Protein AF-A0A436EE49-F1 (afdb_monomer_lite)

Radius of gyration: 21.66 Å; chains: 1; bounding box: 45×50×47 Å

Secondary structure (DSSP, 8-state):
-----TTTS------PPPP-PPPSSSPPPPHHHHHHHTT-HHHHHHHHHHHHHHHHHHHHHHHH-HHHHHHHHHHHHHHHTSSTT-TTPPPP--SS---TTPPPPEEEEETTEEEEE-PPPPPP-

Sequence (125 aa):
DYTDMSWHTPTARFYVARPALRSETGYPYPAWVMNALGGISATIDPMVICASKTVALAALRLLEDQTARDAAMNEFVARTGGGIGGSNWIAPLCDYEPPIHFRWPEYVTTPRGRDWWIPSIPQAK
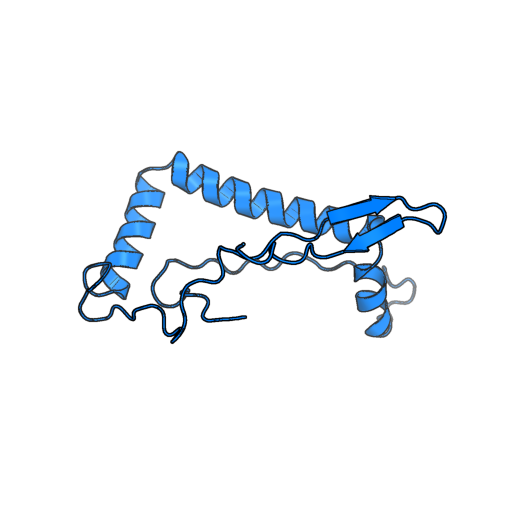
Structure (mmCIF, N/CA/C/O backbone):
data_AF-A0A436EE49-F1
#
_entry.id   AF-A0A436EE49-F1
#
loop_
_atom_site.group_PDB
_atom_site.id
_atom_site.type_symbol
_atom_site.label_atom_id
_atom_site.label_alt_id
_atom_site.label_comp_id
_atom_site.label_asym_id
_atom_site.label_entity_id
_atom_site.label_seq_id
_atom_site.pdbx_PDB_ins_code
_atom_site.Cartn_x
_atom_site.Cartn_y
_atom_site.Cartn_z
_atom_site.occupancy
_atom_site.B_iso_or_equiv
_atom_site.auth_seq_id
_atom_site.auth_comp_id
_atom_site.auth_asym_id
_atom_site.auth_atom_id
_atom_site.pdbx_PDB_model_num
ATOM 1 N N . ASP A 1 1 ? -9.706 -1.802 -6.640 1.00 42.09 1 ASP A N 1
ATOM 2 C CA . ASP A 1 1 ? -10.406 -0.508 -6.666 1.00 42.09 1 ASP A CA 1
ATOM 3 C C . ASP A 1 1 ? -11.867 -0.709 -6.276 1.00 42.09 1 ASP A C 1
ATOM 5 O O . ASP A 1 1 ? -12.787 -0.445 -7.034 1.00 42.09 1 ASP A O 1
ATOM 9 N N . TYR A 1 2 ? -12.064 -1.305 -5.103 1.00 39.84 2 TYR A N 1
ATOM 10 C CA . TYR A 1 2 ? -13.365 -1.531 -4.491 1.00 39.84 2 TYR A CA 1
ATOM 11 C C . TYR A 1 2 ? -13.156 -1.073 -3.054 1.00 39.84 2 TYR A C 1
ATOM 13 O O . TYR A 1 2 ? -12.303 -1.645 -2.378 1.00 39.84 2 TYR A O 1
ATOM 21 N N . THR A 1 3 ? -13.793 0.046 -2.697 1.00 49.75 3 THR A N 1
ATOM 22 C CA . THR A 1 3 ? -13.916 0.577 -1.328 1.00 49.75 3 THR A CA 1
ATOM 23 C C . THR A 1 3 ? -12.689 0.335 -0.447 1.00 49.75 3 THR A C 1
ATOM 25 O O . THR A 1 3 ? -12.742 -0.389 0.544 1.00 49.75 3 THR A O 1
ATOM 28 N N . ASP A 1 4 ? -11.565 0.957 -0.814 1.00 58.47 4 ASP A N 1
ATOM 29 C CA . ASP A 1 4 ? -10.438 1.086 0.107 1.00 58.47 4 ASP A CA 1
ATOM 30 C C . ASP A 1 4 ? -10.994 1.821 1.336 1.00 58.47 4 ASP A C 1
ATOM 32 O O . ASP A 1 4 ? -11.379 2.988 1.241 1.00 58.47 4 ASP A O 1
ATOM 36 N N . MET A 1 5 ? -11.165 1.119 2.465 1.00 59.62 5 MET A N 1
ATOM 37 C CA . MET A 1 5 ? -11.789 1.633 3.699 1.00 59.62 5 MET A CA 1
ATOM 38 C C . MET A 1 5 ? -10.935 2.705 4.395 1.00 59.62 5 MET A C 1
ATOM 40 O O . MET A 1 5 ? -11.041 2.945 5.600 1.00 59.62 5 MET A O 1
ATOM 44 N N . SER A 1 6 ? -10.098 3.384 3.617 1.00 68.44 6 SER A N 1
ATOM 45 C CA . SER A 1 6 ? -9.147 4.408 4.006 1.00 68.44 6 SER A CA 1
ATOM 46 C C . SER A 1 6 ? -9.797 5.597 4.714 1.00 68.44 6 SER A C 1
ATOM 48 O O . SER A 1 6 ? -9.103 6.390 5.344 1.00 68.44 6 SER A O 1
ATOM 50 N N . TRP A 1 7 ? -11.122 5.763 4.616 1.00 73.75 7 TRP A N 1
ATOM 51 C CA . TRP A 1 7 ? -11.834 6.825 5.324 1.00 73.75 7 TRP A CA 1
ATOM 52 C C . TRP A 1 7 ? -11.957 6.554 6.834 1.00 73.75 7 TRP A C 1
ATOM 54 O O . TRP A 1 7 ? -11.926 7.508 7.614 1.00 73.75 7 TRP A O 1
ATOM 64 N N . HIS A 1 8 ? -12.005 5.288 7.267 1.00 72.25 8 HIS A N 1
ATOM 65 C CA . HIS A 1 8 ? -12.045 4.929 8.692 1.00 72.25 8 HIS A CA 1
ATOM 66 C C . HIS A 1 8 ? -10.681 4.648 9.300 1.00 72.25 8 HIS A C 1
ATOM 68 O O . HIS A 1 8 ? -10.502 4.841 10.500 1.00 72.25 8 HIS A O 1
ATOM 74 N N . THR A 1 9 ? -9.735 4.152 8.508 1.00 73.06 9 THR A N 1
ATOM 75 C CA . THR A 1 9 ? -8.446 3.695 9.024 1.00 73.06 9 THR A CA 1
ATOM 76 C C . THR A 1 9 ? -7.357 4.747 8.823 1.00 73.06 9 THR A C 1
ATOM 78 O O . THR A 1 9 ? -7.356 5.445 7.802 1.00 73.06 9 THR A O 1
ATOM 81 N N . PRO A 1 10 ? -6.376 4.833 9.740 1.00 76.94 10 PRO A N 1
ATOM 82 C CA . PRO A 1 10 ? -5.126 5.527 9.462 1.00 76.94 10 PRO A CA 1
ATOM 83 C C . PRO A 1 10 ? -4.556 5.015 8.140 1.00 76.94 10 PRO A C 1
ATOM 85 O O . PRO A 1 10 ? -4.376 3.811 7.954 1.00 76.94 10 PRO A O 1
ATOM 88 N N . THR A 1 11 ? -4.323 5.925 7.200 1.00 76.50 11 THR A N 1
ATOM 89 C CA . THR A 1 11 ? -3.907 5.571 5.842 1.00 76.50 11 THR A CA 1
ATOM 90 C C . THR A 1 11 ? -2.609 6.277 5.515 1.00 76.50 11 THR A C 1
ATOM 92 O O . THR A 1 11 ? -2.473 7.482 5.725 1.00 76.50 11 THR A O 1
ATOM 95 N N . ALA A 1 12 ? -1.661 5.533 4.954 1.00 79.62 12 ALA A N 1
ATOM 96 C CA . ALA A 1 12 ? -0.434 6.090 4.420 1.00 79.62 12 ALA A CA 1
ATOM 97 C C . ALA A 1 12 ? -0.386 5.866 2.908 1.00 79.62 12 ALA A C 1
ATOM 99 O O . ALA A 1 12 ? -0.501 4.742 2.423 1.00 79.62 12 ALA A O 1
ATOM 100 N N . ARG A 1 13 ? -0.213 6.955 2.155 1.00 80.69 13 ARG A N 1
ATOM 101 C CA . ARG A 1 13 ? -0.045 6.912 0.702 1.00 80.69 13 ARG A CA 1
ATOM 102 C C . ARG A 1 13 ? 1.427 7.088 0.369 1.00 80.69 13 ARG A C 1
ATOM 104 O O . ARG A 1 13 ? 1.962 8.187 0.485 1.00 80.69 13 ARG A O 1
ATOM 111 N N . PHE A 1 14 ? 2.072 6.012 -0.062 1.00 79.25 14 PHE A N 1
ATOM 112 C CA . PHE A 1 14 ? 3.472 6.044 -0.469 1.00 79.25 14 PHE A CA 1
ATOM 113 C C . PHE A 1 14 ? 3.579 6.103 -1.990 1.00 79.25 14 PHE A C 1
ATOM 115 O O . PHE A 1 14 ? 2.939 5.330 -2.701 1.00 79.25 14 PHE A O 1
ATOM 122 N N . TYR A 1 15 ? 4.411 7.013 -2.489 1.00 79.88 15 TYR A N 1
ATOM 123 C CA . TYR A 1 15 ? 4.781 7.066 -3.897 1.00 79.88 15 TYR A CA 1
ATOM 124 C C . TYR A 1 15 ? 6.141 6.407 -4.064 1.00 79.88 15 TYR A C 1
ATOM 126 O O . TYR A 1 15 ? 7.161 6.948 -3.644 1.00 79.88 15 TYR A O 1
ATOM 134 N N . VAL A 1 16 ? 6.146 5.228 -4.675 1.00 84.38 16 VAL A N 1
ATOM 135 C CA . VAL A 1 16 ? 7.382 4.558 -5.078 1.00 84.38 16 VAL A CA 1
ATOM 136 C C . VAL A 1 16 ? 7.705 4.989 -6.506 1.00 84.38 16 VAL A C 1
ATOM 138 O O . VAL A 1 16 ? 6.805 5.091 -7.344 1.00 84.38 16 VAL A O 1
ATOM 141 N N . ALA A 1 17 ? 8.977 5.306 -6.763 1.00 81.69 17 ALA A N 1
ATOM 142 C CA . ALA A 1 17 ? 9.458 5.750 -8.073 1.00 81.69 17 ALA A CA 1
ATOM 143 C C . ALA A 1 17 ? 9.054 4.760 -9.174 1.00 81.69 17 ALA A C 1
ATOM 145 O O . ALA A 1 17 ? 8.987 3.574 -8.890 1.00 81.69 17 ALA A O 1
ATOM 146 N N . ARG A 1 18 ? 8.812 5.228 -10.408 1.00 84.56 18 ARG A N 1
ATOM 147 C CA . ARG A 1 18 ? 8.598 4.382 -11.600 1.00 84.56 18 ARG A CA 1
ATOM 148 C C . ARG A 1 18 ? 9.891 4.198 -12.400 1.00 84.56 18 ARG A C 1
ATOM 150 O O . ARG A 1 18 ? 10.769 5.057 -12.290 1.00 84.56 18 ARG A O 1
ATOM 157 N N . PRO A 1 19 ? 10.029 3.141 -13.226 1.00 89.00 19 PRO A N 1
ATOM 158 C CA . PRO A 1 19 ? 11.225 2.982 -14.024 1.00 89.00 19 PRO A CA 1
ATOM 159 C C . PRO A 1 19 ? 11.195 4.033 -15.131 1.00 89.00 19 PRO A C 1
ATOM 161 O O . PRO A 1 19 ? 10.194 4.187 -15.835 1.00 89.00 19 PRO A O 1
ATOM 164 N N . ALA A 1 20 ? 12.296 4.758 -15.277 1.00 89.50 20 ALA A N 1
ATOM 165 C CA . ALA A 1 20 ? 12.450 5.795 -16.282 1.00 89.50 20 ALA A CA 1
ATOM 166 C C . ALA A 1 20 ? 13.819 5.659 -16.945 1.00 89.50 20 ALA A C 1
ATOM 168 O O . ALA A 1 20 ? 14.828 5.444 -16.271 1.00 89.50 20 ALA A O 1
ATOM 169 N N . LEU A 1 21 ? 13.857 5.802 -18.270 1.00 89.44 21 LEU A N 1
ATOM 170 C CA . LEU A 1 21 ? 15.123 5.913 -18.984 1.00 89.44 21 LEU A CA 1
ATOM 171 C C . LEU A 1 21 ? 15.739 7.284 -18.714 1.00 89.44 21 LEU A C 1
ATOM 173 O O . LEU A 1 21 ? 15.063 8.314 -18.766 1.00 89.44 21 LEU A O 1
ATOM 177 N N . ARG A 1 22 ? 17.049 7.296 -18.473 1.00 88.62 22 ARG A N 1
ATOM 178 C CA . ARG A 1 22 ? 17.830 8.530 -18.447 1.00 88.62 22 ARG A CA 1
ATOM 179 C C . ARG A 1 22 ? 17.816 9.141 -19.846 1.00 88.62 22 ARG A C 1
ATOM 181 O O . ARG A 1 22 ? 18.181 8.473 -20.809 1.00 88.62 22 ARG A O 1
ATOM 188 N N . SER A 1 23 ? 17.415 10.404 -19.953 1.00 87.75 23 SER A N 1
ATOM 189 C CA . SER A 1 23 ? 17.581 11.151 -21.197 1.00 87.75 23 SER A CA 1
ATOM 190 C C . SER A 1 23 ? 19.041 11.560 -21.369 1.00 87.75 23 SER A C 1
ATOM 192 O O . SER A 1 23 ? 19.612 12.179 -20.472 1.00 87.75 23 SER A O 1
ATOM 194 N N . GLU A 1 24 ? 19.638 11.225 -22.510 1.00 82.75 24 GLU A N 1
ATOM 195 C CA . GLU A 1 24 ? 20.994 11.665 -22.867 1.00 82.75 24 GLU A CA 1
ATOM 196 C C . GLU A 1 24 ? 21.008 13.094 -23.427 1.00 82.75 24 GLU A C 1
ATOM 198 O O . GLU A 1 24 ? 22.003 13.801 -23.309 1.00 82.75 24 GLU A O 1
ATOM 203 N N . THR A 1 25 ? 19.890 13.546 -24.001 1.00 86.12 25 THR A N 1
ATOM 204 C CA . THR A 1 25 ? 19.764 14.839 -24.694 1.00 86.12 25 THR A CA 1
ATOM 205 C C . THR A 1 25 ? 18.965 15.879 -23.906 1.00 86.12 25 THR A C 1
ATOM 207 O O . THR A 1 25 ? 18.742 16.984 -24.391 1.00 86.12 25 THR A O 1
ATOM 210 N N . GLY A 1 26 ? 18.494 15.530 -22.705 1.00 85.81 26 GLY A N 1
ATOM 211 C CA . GLY A 1 26 ? 17.617 16.366 -21.879 1.00 85.81 26 GLY A CA 1
ATOM 212 C C . GLY A 1 26 ? 16.139 16.340 -22.291 1.00 85.81 26 GLY A C 1
ATOM 213 O O . GLY A 1 26 ? 15.301 16.863 -21.560 1.00 85.81 26 GLY A O 1
ATOM 214 N N . TYR A 1 27 ? 15.790 15.691 -23.407 1.00 87.12 27 TYR A N 1
ATOM 215 C CA . TYR A 1 27 ? 14.400 15.507 -23.829 1.00 87.12 27 TYR A CA 1
ATOM 216 C C . TYR A 1 27 ? 13.760 14.276 -23.176 1.00 87.12 27 TYR A C 1
ATOM 218 O O . TYR A 1 27 ? 14.369 13.202 -23.171 1.00 87.12 27 TYR A O 1
ATOM 226 N N . PRO A 1 28 ? 12.533 14.381 -22.639 1.00 87.12 28 PRO A N 1
ATOM 227 C CA . PRO A 1 28 ? 11.851 13.237 -22.056 1.00 87.12 28 PRO A CA 1
ATOM 228 C C . PRO A 1 28 ? 11.486 12.215 -23.136 1.00 87.12 28 PRO A C 1
ATOM 230 O O . PRO A 1 28 ? 11.084 12.568 -24.245 1.00 87.12 28 PRO A O 1
ATOM 233 N N . TYR A 1 29 ? 11.577 10.933 -22.790 1.00 91.06 29 TYR A N 1
ATOM 234 C CA . TYR A 1 29 ? 11.041 9.876 -23.639 1.00 91.06 29 TYR A CA 1
ATOM 235 C C . TYR A 1 29 ? 9.507 9.962 -23.714 1.00 91.06 29 TYR A C 1
ATOM 237 O O . TYR A 1 29 ? 8.868 10.376 -22.741 1.00 91.06 29 TYR A O 1
ATOM 245 N N . PRO A 1 30 ? 8.889 9.533 -24.831 1.00 92.12 30 PRO A N 1
ATOM 246 C CA . PRO A 1 30 ? 7.436 9.464 -24.937 1.00 92.12 30 PRO A CA 1
ATOM 247 C C . PRO A 1 30 ? 6.809 8.615 -23.822 1.00 92.12 30 PRO A C 1
ATOM 249 O O . PRO A 1 30 ? 7.389 7.622 -23.384 1.00 92.12 30 PRO A O 1
ATOM 252 N N . ALA A 1 31 ? 5.581 8.949 -23.415 1.00 88.75 31 ALA A N 1
ATOM 253 C CA . ALA A 1 31 ? 4.900 8.308 -22.282 1.00 88.75 31 ALA A CA 1
ATOM 254 C C . ALA A 1 31 ? 4.788 6.772 -22.392 1.00 88.75 31 ALA A C 1
ATOM 256 O O . ALA A 1 31 ? 4.802 6.078 -21.375 1.00 88.75 31 ALA A O 1
ATOM 257 N N . TRP A 1 32 ? 4.724 6.226 -23.613 1.00 92.50 32 TRP A N 1
ATOM 258 C CA . TRP A 1 32 ? 4.667 4.779 -23.833 1.00 92.50 32 TRP A CA 1
ATOM 259 C C . TRP A 1 32 ? 5.918 4.048 -23.327 1.00 92.50 32 TRP A C 1
ATOM 261 O O . TRP A 1 32 ? 5.810 2.894 -22.918 1.00 92.50 32 TRP A O 1
ATOM 271 N N . VAL A 1 33 ? 7.081 4.711 -23.293 1.00 92.75 33 VAL A N 1
ATOM 272 C CA . VAL A 1 33 ? 8.344 4.101 -22.854 1.00 92.75 33 VAL A CA 1
ATOM 273 C C . VAL A 1 33 ? 8.242 3.665 -21.397 1.00 92.75 33 VAL A C 1
ATOM 275 O O . VAL A 1 33 ? 8.553 2.521 -21.083 1.00 92.75 33 VAL A O 1
ATOM 278 N N . MET A 1 34 ? 7.716 4.515 -20.510 1.00 88.94 34 MET A N 1
ATOM 279 C CA . MET A 1 34 ? 7.523 4.137 -19.103 1.00 88.94 34 MET A CA 1
ATOM 280 C C . MET A 1 34 ? 6.536 2.976 -18.927 1.00 88.94 34 MET A C 1
ATOM 282 O O . MET A 1 34 ? 6.708 2.166 -18.018 1.00 88.94 34 MET A O 1
ATOM 286 N N . ASN A 1 35 ? 5.522 2.865 -19.791 1.00 90.50 35 ASN A N 1
ATOM 287 C CA . ASN A 1 35 ? 4.588 1.738 -19.754 1.00 90.50 35 ASN A CA 1
ATOM 288 C C . ASN A 1 35 ? 5.267 0.435 -20.198 1.00 90.50 35 ASN A C 1
ATOM 290 O O . ASN A 1 35 ? 5.066 -0.597 -19.562 1.00 90.50 35 ASN A O 1
ATOM 294 N N . ALA A 1 36 ? 6.117 0.488 -21.229 1.00 92.44 36 ALA A N 1
ATOM 295 C CA . ALA A 1 36 ? 6.885 -0.667 -21.692 1.00 92.44 36 ALA A CA 1
ATOM 296 C C . ALA A 1 36 ? 7.863 -1.180 -20.619 1.00 92.44 36 ALA A C 1
ATOM 298 O O . ALA A 1 36 ? 7.952 -2.386 -20.394 1.00 92.44 36 ALA A O 1
ATOM 299 N N . LEU A 1 37 ? 8.531 -0.276 -19.891 1.00 93.00 37 LEU A N 1
ATOM 300 C CA . LEU A 1 37 ? 9.412 -0.644 -18.773 1.00 93.00 37 LEU A CA 1
ATOM 301 C C . LEU A 1 37 ? 8.661 -1.329 -17.620 1.00 93.00 37 LEU A C 1
ATOM 303 O O . LEU A 1 37 ? 9.252 -2.102 -16.871 1.00 93.00 37 LEU A O 1
ATOM 307 N N . GLY A 1 38 ? 7.357 -1.087 -17.474 1.00 90.06 38 GLY A N 1
ATOM 308 C CA . GLY A 1 38 ? 6.534 -1.784 -16.484 1.00 90.06 38 GLY A CA 1
ATOM 309 C C . GLY A 1 38 ? 6.440 -3.297 -16.717 1.00 90.06 38 GLY A C 1
ATOM 310 O O . GLY A 1 38 ? 6.202 -4.036 -15.767 1.00 90.06 38 GLY A O 1
ATOM 311 N N . GLY A 1 39 ? 6.653 -3.762 -17.955 1.00 87.69 39 GLY A N 1
ATOM 312 C CA . GLY A 1 39 ? 6.627 -5.182 -18.317 1.00 87.69 39 GLY A CA 1
ATOM 313 C C . GLY A 1 39 ? 7.976 -5.901 -18.206 1.00 87.69 39 GLY A C 1
ATOM 314 O O . GLY A 1 39 ? 8.039 -7.100 -18.466 1.00 87.69 39 GLY A O 1
ATOM 315 N N . ILE A 1 40 ? 9.057 -5.198 -17.850 1.00 92.94 40 ILE A N 1
ATOM 316 C CA . ILE A 1 40 ? 10.411 -5.760 -17.783 1.00 92.94 40 ILE A CA 1
ATOM 317 C C . ILE A 1 40 ? 10.803 -5.939 -16.311 1.00 92.94 40 ILE A C 1
ATOM 319 O O . ILE A 1 40 ? 10.988 -4.961 -15.586 1.00 92.94 40 ILE A O 1
ATOM 323 N N . SER A 1 41 ? 10.984 -7.191 -15.873 1.00 92.25 41 SER A N 1
ATOM 324 C CA . SER A 1 41 ? 11.348 -7.535 -14.484 1.00 92.25 41 SER A CA 1
ATOM 325 C C . SER A 1 41 ? 12.556 -6.743 -13.977 1.00 92.25 41 SER A C 1
ATOM 327 O O . SER A 1 41 ? 12.490 -6.102 -12.933 1.00 92.25 41 SER A O 1
ATOM 329 N N . ALA A 1 42 ? 13.625 -6.664 -14.778 1.00 93.62 42 ALA A N 1
ATOM 330 C CA . ALA A 1 42 ? 14.853 -5.957 -14.408 1.00 93.62 42 ALA A CA 1
ATOM 331 C C . ALA A 1 42 ? 14.648 -4.465 -14.072 1.00 93.62 42 ALA A C 1
ATOM 333 O O . ALA A 1 42 ? 15.461 -3.882 -13.357 1.00 93.62 42 ALA A O 1
ATOM 334 N N . THR A 1 43 ? 13.581 -3.839 -14.574 1.00 93.31 43 THR A N 1
ATOM 335 C CA . THR A 1 43 ? 13.280 -2.426 -14.322 1.00 93.31 43 THR A CA 1
ATOM 336 C C . THR A 1 43 ? 12.193 -2.227 -13.269 1.00 93.31 43 THR A C 1
ATOM 338 O O . THR A 1 43 ? 12.220 -1.208 -12.582 1.00 93.31 43 THR A O 1
ATOM 341 N N . ILE A 1 44 ? 11.265 -3.177 -13.103 1.00 92.31 44 ILE A N 1
ATOM 342 C CA . ILE A 1 44 ? 10.156 -3.078 -12.138 1.00 92.31 44 ILE A CA 1
ATOM 343 C C . ILE A 1 44 ? 10.501 -3.661 -10.758 1.00 92.31 44 ILE A C 1
ATOM 345 O O . ILE A 1 44 ? 10.112 -3.084 -9.740 1.00 92.31 44 ILE A O 1
ATOM 349 N N . ASP A 1 45 ? 11.278 -4.745 -10.697 1.00 92.94 45 ASP A N 1
ATOM 350 C CA . ASP A 1 45 ? 11.598 -5.449 -9.449 1.00 92.94 45 ASP A CA 1
ATOM 351 C C . ASP A 1 45 ? 12.251 -4.537 -8.394 1.00 92.94 45 ASP A C 1
ATOM 353 O O . ASP A 1 45 ? 11.833 -4.591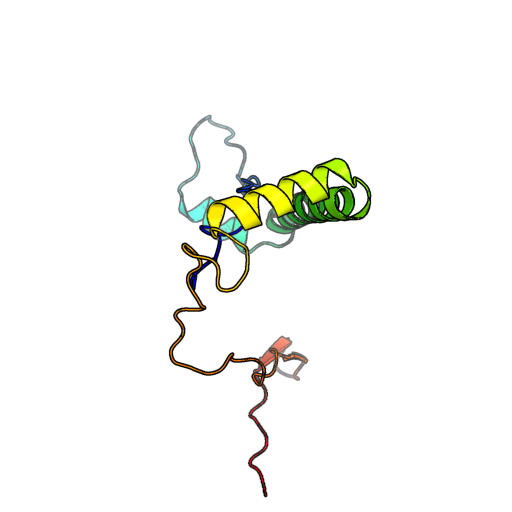 -7.232 1.00 92.94 45 ASP A O 1
ATOM 357 N N . PRO A 1 46 ? 13.196 -3.630 -8.734 1.00 92.00 46 PRO A N 1
ATOM 358 C CA . PRO A 1 46 ? 13.775 -2.715 -7.748 1.00 92.00 46 PRO A CA 1
ATOM 359 C C . PRO A 1 46 ? 12.733 -1.839 -7.043 1.00 92.00 46 PRO A C 1
ATOM 361 O O . PRO A 1 46 ? 12.859 -1.549 -5.851 1.00 92.00 46 PRO A O 1
ATOM 364 N N . MET A 1 47 ? 11.679 -1.438 -7.756 1.00 91.06 47 MET A N 1
ATOM 365 C CA . MET A 1 47 ? 10.591 -0.651 -7.183 1.00 91.06 47 MET A CA 1
ATOM 366 C C . MET A 1 47 ? 9.694 -1.497 -6.295 1.00 91.06 47 MET A C 1
ATOM 368 O O . MET A 1 47 ? 9.323 -1.047 -5.217 1.00 91.06 47 MET A O 1
ATOM 372 N N . VAL A 1 48 ? 9.370 -2.722 -6.718 1.00 90.88 48 VAL A N 1
ATOM 373 C CA . VAL A 1 48 ? 8.586 -3.661 -5.903 1.00 90.88 48 VAL A CA 1
ATOM 374 C C . VAL A 1 48 ? 9.306 -3.934 -4.584 1.00 90.88 48 VAL A C 1
ATOM 376 O O . VAL A 1 48 ? 8.691 -3.859 -3.525 1.00 90.88 48 VAL A O 1
ATOM 379 N N . ILE A 1 49 ? 10.623 -4.146 -4.628 1.00 93.69 49 ILE A N 1
ATOM 380 C CA . ILE A 1 49 ? 11.462 -4.344 -3.439 1.00 93.69 49 ILE A CA 1
ATOM 381 C C . ILE A 1 49 ? 11.506 -3.082 -2.564 1.00 93.69 49 ILE A C 1
ATOM 383 O O . ILE A 1 49 ? 11.516 -3.168 -1.337 1.00 93.69 49 ILE A O 1
ATOM 387 N N . CYS A 1 50 ? 11.550 -1.892 -3.166 1.00 93.50 50 CYS A N 1
ATOM 388 C CA . CYS A 1 50 ? 11.483 -0.639 -2.415 1.00 93.50 50 CYS A CA 1
ATOM 389 C C . CYS A 1 50 ? 10.136 -0.506 -1.688 1.00 93.50 50 CYS A C 1
ATOM 391 O O . CYS A 1 50 ? 10.113 -0.311 -0.473 1.00 93.50 50 CYS A O 1
ATOM 393 N N . ALA A 1 51 ? 9.030 -0.709 -2.409 1.00 91.81 51 ALA A N 1
ATOM 394 C CA . ALA A 1 51 ? 7.680 -0.695 -1.858 1.00 91.81 51 ALA A CA 1
ATOM 395 C C . ALA A 1 51 ? 7.523 -1.714 -0.722 1.00 91.81 51 ALA A C 1
ATOM 397 O O . ALA A 1 51 ? 7.008 -1.380 0.345 1.00 91.81 51 ALA A O 1
ATOM 398 N N . SER A 1 52 ? 8.013 -2.942 -0.925 1.00 93.62 52 SER A N 1
ATOM 399 C CA . SER A 1 52 ? 7.906 -4.017 0.059 1.00 93.62 52 SER A CA 1
ATOM 400 C C . SER A 1 52 ? 8.660 -3.682 1.341 1.00 93.62 52 SER A C 1
ATOM 402 O O . SER A 1 52 ? 8.137 -3.914 2.426 1.00 93.62 52 SER A O 1
ATOM 404 N N . LYS A 1 53 ? 9.852 -3.079 1.243 1.00 94.31 53 LYS A N 1
ATOM 405 C CA . LYS A 1 53 ? 10.611 -2.606 2.409 1.00 94.31 53 LYS A CA 1
ATOM 406 C C . LYS A 1 53 ? 9.852 -1.522 3.167 1.00 94.31 53 LYS A C 1
ATOM 408 O O . LYS A 1 53 ? 9.777 -1.595 4.388 1.00 94.31 53 LYS A O 1
ATOM 413 N N . THR A 1 54 ? 9.268 -0.549 2.467 1.00 92.62 54 THR A N 1
ATOM 414 C CA . THR A 1 54 ? 8.468 0.509 3.102 1.00 92.62 54 THR A CA 1
ATOM 415 C C . THR A 1 54 ? 7.279 -0.072 3.865 1.00 92.62 54 THR A C 1
ATOM 417 O O . THR A 1 54 ? 7.084 0.264 5.031 1.00 92.62 54 THR A O 1
ATOM 420 N N . VAL A 1 55 ? 6.521 -0.980 3.243 1.00 92.31 55 VAL A N 1
ATOM 421 C CA . VAL A 1 55 ? 5.362 -1.627 3.879 1.00 92.31 55 VAL A CA 1
ATOM 422 C C . VAL A 1 55 ? 5.794 -2.499 5.060 1.00 92.31 55 VAL A C 1
ATOM 424 O O . VAL A 1 55 ? 5.207 -2.399 6.135 1.00 92.31 55 VAL A O 1
ATOM 427 N N . ALA A 1 56 ? 6.845 -3.307 4.898 1.00 95.19 56 ALA A N 1
ATOM 428 C CA . ALA A 1 56 ? 7.350 -4.176 5.957 1.00 95.19 56 ALA A CA 1
ATOM 429 C C . ALA A 1 56 ? 7.834 -3.377 7.174 1.00 95.19 56 ALA A C 1
ATOM 431 O O . ALA A 1 56 ? 7.502 -3.724 8.301 1.00 95.19 56 ALA A O 1
ATOM 432 N N . LEU A 1 57 ? 8.564 -2.279 6.960 1.00 94.31 57 LEU A N 1
ATOM 433 C CA . LEU A 1 57 ? 9.023 -1.414 8.049 1.00 94.31 57 LEU A CA 1
ATOM 434 C C . LEU A 1 57 ? 7.862 -0.694 8.745 1.00 94.31 57 LEU A C 1
ATOM 436 O O . LEU A 1 57 ? 7.879 -0.562 9.966 1.00 94.31 57 LEU A O 1
ATOM 440 N N . ALA A 1 58 ? 6.841 -0.259 8.001 1.00 91.44 58 ALA A N 1
ATOM 441 C CA . ALA A 1 58 ? 5.640 0.325 8.597 1.00 91.44 58 ALA A CA 1
ATOM 442 C C . ALA A 1 58 ? 4.893 -0.694 9.476 1.00 91.44 58 ALA A C 1
ATOM 444 O O . ALA A 1 58 ? 4.502 -0.369 10.597 1.00 91.44 58 ALA A O 1
ATOM 445 N N . ALA A 1 59 ? 4.753 -1.936 9.000 1.00 92.31 59 ALA A N 1
ATOM 446 C CA . ALA A 1 59 ? 4.151 -3.022 9.766 1.00 92.31 59 ALA A CA 1
ATOM 447 C C . ALA A 1 59 ? 4.981 -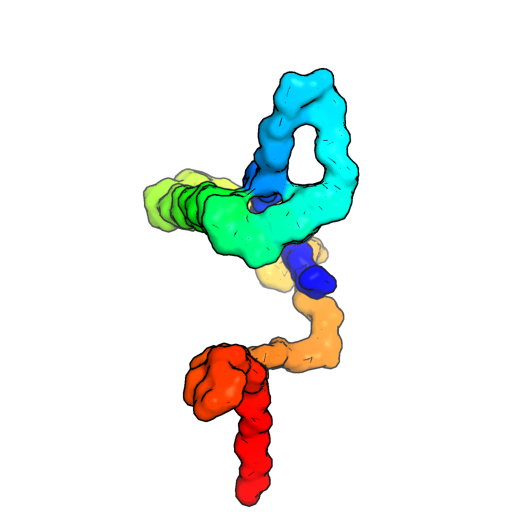3.378 11.009 1.00 92.31 59 ALA A C 1
ATOM 449 O O . ALA A 1 59 ? 4.424 -3.482 12.096 1.00 92.31 59 ALA A O 1
ATOM 450 N N . LEU A 1 60 ? 6.308 -3.498 10.879 1.00 96.44 60 LEU A N 1
ATOM 451 C CA . LEU A 1 60 ? 7.205 -3.756 12.011 1.00 96.44 60 LEU A CA 1
ATOM 452 C C . LEU A 1 60 ? 7.116 -2.658 13.066 1.00 96.44 60 LEU A C 1
ATOM 454 O O . LEU A 1 60 ? 6.983 -2.968 14.244 1.00 96.44 60 LEU A O 1
ATOM 458 N N . ARG A 1 61 ? 7.075 -1.382 12.659 1.00 94.50 61 ARG A N 1
ATOM 459 C CA . ARG A 1 61 ? 6.850 -0.278 13.597 1.00 94.50 61 ARG A CA 1
ATOM 460 C C . ARG A 1 61 ? 5.541 -0.465 14.356 1.00 94.50 61 ARG A C 1
ATOM 462 O O . ARG A 1 61 ? 5.533 -0.350 15.574 1.00 94.50 61 ARG A O 1
ATOM 469 N N . LEU A 1 62 ? 4.450 -0.800 13.669 1.00 92.44 62 LEU A N 1
ATOM 470 C CA . LEU A 1 62 ? 3.200 -1.118 14.354 1.00 92.44 62 LEU A CA 1
ATOM 471 C C . LEU A 1 62 ? 3.330 -2.363 15.243 1.00 92.44 62 LEU A C 1
ATOM 473 O O . LEU A 1 62 ? 2.654 -2.428 16.247 1.00 92.44 62 LEU A O 1
ATOM 477 N N . LEU A 1 63 ? 4.187 -3.345 14.985 1.00 94.69 63 LEU A N 1
ATOM 478 C CA . LEU A 1 63 ? 4.340 -4.505 15.881 1.00 94.69 63 LEU A CA 1
ATOM 479 C C . LEU A 1 63 ? 5.241 -4.238 17.094 1.00 94.69 63 LEU A C 1
ATOM 481 O O . LEU A 1 63 ? 5.012 -4.795 18.166 1.00 94.69 63 LEU A O 1
ATOM 485 N N . GLU A 1 64 ? 6.210 -3.339 16.977 1.00 97.62 64 GLU A N 1
ATOM 486 C CA . GLU A 1 64 ? 7.254 -3.140 17.991 1.00 97.62 64 GLU A CA 1
ATOM 487 C C . GLU A 1 64 ? 7.043 -1.873 18.838 1.00 97.62 64 GLU A C 1
ATOM 489 O O . GLU A 1 64 ? 7.367 -1.864 20.023 1.00 97.62 64 GLU A O 1
ATOM 494 N N . ASP A 1 65 ? 6.422 -0.831 18.283 1.00 97.69 65 ASP A N 1
ATOM 495 C CA . ASP A 1 65 ? 6.198 0.461 18.943 1.00 97.69 65 ASP A CA 1
ATOM 496 C C . ASP A 1 65 ? 4.750 0.578 19.456 1.00 97.69 65 ASP A C 1
ATOM 498 O O . ASP A 1 65 ? 3.807 0.820 18.697 1.00 97.69 65 ASP A O 1
ATOM 502 N N . GLN A 1 66 ? 4.570 0.411 20.773 1.00 97.44 66 GLN A N 1
ATOM 503 C CA . GLN A 1 66 ? 3.261 0.521 21.428 1.00 97.44 66 GLN A CA 1
ATOM 504 C C . GLN A 1 66 ? 2.639 1.910 21.249 1.00 97.44 66 GLN A C 1
ATOM 506 O O . GLN A 1 66 ? 1.444 2.012 20.991 1.00 97.44 66 GLN A O 1
ATOM 511 N N . THR A 1 67 ? 3.436 2.977 21.322 1.00 97.56 67 THR A N 1
ATOM 512 C CA . THR A 1 67 ? 2.930 4.344 21.167 1.00 97.56 67 THR A CA 1
ATOM 513 C C . THR A 1 67 ? 2.398 4.574 19.755 1.00 97.56 67 THR A C 1
ATOM 515 O O . THR A 1 67 ? 1.329 5.162 19.590 1.00 97.56 67 THR A O 1
ATOM 518 N N . ALA A 1 68 ? 3.095 4.074 18.731 1.00 94.38 68 ALA A N 1
ATOM 519 C CA . ALA A 1 68 ? 2.612 4.144 17.353 1.00 94.38 68 ALA A CA 1
ATOM 520 C C . ALA A 1 68 ? 1.321 3.336 17.142 1.00 94.38 68 ALA A C 1
ATOM 522 O O . ALA A 1 68 ? 0.415 3.816 16.456 1.00 94.38 68 ALA A O 1
ATOM 523 N N . ARG A 1 69 ? 1.206 2.143 17.744 1.00 94.69 69 ARG A N 1
ATOM 524 C CA . ARG A 1 69 ? -0.039 1.355 17.710 1.00 94.69 69 ARG A CA 1
ATOM 525 C C . ARG A 1 69 ? -1.208 2.084 18.336 1.00 94.69 69 ARG A C 1
ATOM 527 O O . ARG A 1 69 ? -2.272 2.150 17.726 1.00 94.69 69 ARG A O 1
ATOM 534 N N . ASP A 1 70 ? -1.009 2.611 19.539 1.00 95.88 70 ASP A N 1
ATOM 535 C CA . ASP A 1 70 ? -2.067 3.276 20.290 1.00 95.88 70 ASP A CA 1
ATOM 536 C C . ASP A 1 70 ? -2.541 4.516 19.538 1.00 95.88 70 ASP A C 1
ATOM 538 O O . ASP A 1 70 ? -3.740 4.725 19.390 1.00 95.88 70 ASP A O 1
ATOM 542 N N . ALA A 1 71 ? -1.615 5.293 18.969 1.00 94.62 71 ALA A N 1
ATOM 543 C CA . ALA A 1 71 ? -1.956 6.431 18.123 1.00 94.62 71 ALA A CA 1
ATOM 544 C C . ALA A 1 71 ? -2.804 6.019 16.906 1.00 94.62 71 ALA A C 1
ATOM 546 O O . ALA A 1 71 ? -3.837 6.637 16.645 1.00 94.62 71 ALA A O 1
ATOM 547 N N . ALA A 1 72 ? -2.413 4.952 16.199 1.00 92.56 72 ALA A N 1
ATOM 548 C CA . ALA A 1 72 ? -3.164 4.445 15.052 1.00 92.56 72 ALA A CA 1
ATOM 549 C C . ALA A 1 72 ? -4.571 3.956 15.450 1.00 92.56 72 ALA A C 1
ATOM 551 O O . ALA A 1 72 ? -5.556 4.275 14.782 1.00 92.56 72 ALA A O 1
ATOM 552 N N . MET A 1 73 ? -4.693 3.221 16.558 1.00 92.81 73 MET A N 1
ATOM 553 C CA . MET A 1 73 ? -5.989 2.743 17.045 1.00 92.81 73 MET A CA 1
ATOM 554 C C . MET A 1 73 ? -6.880 3.893 17.528 1.00 92.81 73 MET A C 1
ATOM 556 O O . MET A 1 73 ? -8.071 3.919 17.226 1.00 92.81 73 MET A O 1
ATOM 560 N N . ASN A 1 74 ? -6.310 4.877 18.223 1.00 95.19 74 ASN A N 1
ATOM 561 C CA . ASN A 1 74 ? -7.039 6.058 18.681 1.00 95.19 74 ASN A CA 1
ATOM 562 C C . ASN A 1 74 ? -7.610 6.853 17.505 1.00 95.19 74 ASN A C 1
ATOM 564 O O . ASN A 1 74 ? -8.768 7.264 17.548 1.00 95.19 74 ASN A O 1
ATOM 568 N N . GLU A 1 75 ? -6.831 7.032 16.436 1.00 93.56 75 GLU A N 1
ATOM 569 C CA . GLU A 1 75 ? -7.322 7.666 15.215 1.00 93.56 75 GLU A CA 1
ATOM 570 C C . GLU A 1 75 ? -8.469 6.862 14.582 1.00 93.56 75 GLU A C 1
ATOM 572 O O . GLU A 1 75 ? -9.490 7.451 14.223 1.00 93.56 75 GLU A O 1
ATOM 577 N N . PHE A 1 76 ? -8.350 5.532 14.495 1.00 92.62 76 PHE A N 1
ATOM 578 C CA . PHE A 1 76 ? -9.431 4.673 14.000 1.00 92.62 76 PHE A CA 1
ATOM 579 C C . PHE A 1 76 ? -10.715 4.839 14.826 1.00 92.62 76 PHE A C 1
ATOM 581 O O . PHE A 1 76 ? -11.784 5.097 14.267 1.00 92.62 76 PHE A O 1
ATOM 588 N N . VAL A 1 77 ? -10.623 4.746 16.156 1.00 94.50 77 VAL A N 1
ATOM 589 C CA . VAL A 1 77 ? -11.769 4.891 17.070 1.00 94.50 77 VAL A CA 1
ATOM 590 C C . VAL A 1 77 ? -12.403 6.276 16.942 1.00 94.50 77 VAL A C 1
ATOM 592 O O . VAL A 1 77 ? -13.629 6.382 16.893 1.00 94.50 77 VAL A O 1
ATOM 595 N N . ALA A 1 78 ? -11.591 7.330 16.834 1.00 93.81 78 ALA A N 1
ATOM 596 C CA . ALA A 1 78 ? -12.075 8.696 16.670 1.00 93.81 78 ALA A CA 1
ATOM 597 C C . ALA A 1 78 ? -12.811 8.892 15.335 1.00 93.81 78 ALA A C 1
ATOM 599 O O . ALA A 1 78 ? -13.934 9.395 15.323 1.00 93.81 78 ALA A O 1
ATOM 600 N N . ARG A 1 79 ? -12.224 8.446 14.214 1.00 91.62 79 ARG A N 1
ATOM 601 C CA . ARG A 1 79 ? -12.829 8.567 12.872 1.00 91.62 79 ARG A CA 1
ATOM 602 C C . ARG A 1 79 ? -14.145 7.810 12.751 1.00 91.62 79 ARG A C 1
ATOM 604 O O . ARG A 1 79 ? -15.073 8.284 12.107 1.00 91.62 79 ARG A O 1
ATOM 611 N N . THR A 1 80 ? -14.227 6.646 13.383 1.00 93.06 80 THR A N 1
ATOM 612 C CA . THR A 1 80 ? -15.420 5.788 13.365 1.00 93.06 80 THR A CA 1
ATOM 613 C C . THR A 1 80 ? -16.447 6.160 14.434 1.00 93.06 80 THR A C 1
ATOM 615 O O . THR A 1 80 ? -17.564 5.648 14.422 1.00 93.06 80 THR A O 1
ATOM 618 N N . GLY A 1 81 ? -16.112 7.070 15.354 1.00 94.88 81 GLY A N 1
ATOM 619 C CA . GLY A 1 81 ? -17.001 7.473 16.440 1.00 94.88 81 GLY A CA 1
ATOM 620 C C . GLY A 1 81 ? -17.311 6.331 17.412 1.00 94.88 81 GLY A C 1
ATOM 621 O O . GLY A 1 81 ? -18.461 6.203 17.838 1.00 94.88 81 GLY A O 1
ATOM 622 N N . GLY A 1 82 ? -16.311 5.493 17.720 1.00 95.06 82 GLY A N 1
ATOM 623 C CA . GLY A 1 82 ? -16.421 4.391 18.687 1.00 95.06 82 GLY A CA 1
ATOM 624 C C . GLY A 1 82 ? -15.884 3.029 18.231 1.00 95.06 82 GLY A C 1
ATOM 625 O O . GLY A 1 82 ? -16.056 2.051 18.951 1.00 95.06 82 GLY A O 1
ATOM 626 N N . GLY A 1 83 ? -15.232 2.936 17.071 1.00 92.50 83 GLY A N 1
ATOM 627 C CA . GLY A 1 83 ? -14.785 1.668 16.490 1.00 92.50 83 GLY A CA 1
ATOM 628 C C . GLY A 1 83 ? -15.828 1.049 15.557 1.00 92.50 83 GLY A C 1
ATOM 629 O O . GLY A 1 83 ? -16.666 1.741 14.980 1.00 92.50 83 GLY A O 1
ATOM 630 N N . ILE A 1 84 ? -15.767 -0.272 15.381 1.00 91.12 84 ILE A N 1
ATOM 631 C CA . ILE A 1 84 ? -16.738 -1.014 14.563 1.00 91.12 84 ILE A CA 1
ATOM 632 C C . ILE A 1 84 ? -18.142 -0.838 15.158 1.00 91.12 84 ILE A C 1
ATOM 634 O O . ILE A 1 84 ? -18.346 -1.092 16.342 1.00 91.12 84 ILE A O 1
ATOM 638 N N . GLY A 1 85 ? -19.101 -0.404 14.335 1.00 92.50 85 GLY A N 1
ATOM 639 C CA . GLY A 1 85 ? -20.458 -0.068 14.781 1.00 92.50 85 GLY A CA 1
ATOM 640 C C . GLY A 1 85 ? -20.581 1.292 15.482 1.00 92.50 85 GLY A C 1
ATOM 641 O O . GLY A 1 85 ? -21.643 1.604 16.013 1.00 92.50 85 GLY A O 1
ATOM 642 N N . GLY A 1 86 ? -19.513 2.096 15.496 1.00 94.88 86 GLY A N 1
ATOM 643 C CA . GLY A 1 86 ? -19.526 3.457 16.022 1.00 94.88 86 GLY A CA 1
ATOM 644 C C . GLY A 1 86 ? -20.431 4.403 15.230 1.00 94.88 86 GLY A C 1
ATOM 645 O O . GLY A 1 86 ? -20.878 4.107 14.123 1.00 94.88 86 GLY A O 1
ATOM 646 N N . SER A 1 87 ? -20.681 5.580 15.801 1.00 95.81 87 SER A N 1
ATOM 647 C CA . SER A 1 87 ? -21.630 6.569 15.256 1.00 95.81 87 SER A CA 1
ATOM 648 C C . SER A 1 87 ? -21.313 7.050 13.834 1.00 95.81 87 SER A C 1
ATOM 650 O O . SER A 1 87 ? -22.230 7.405 13.099 1.00 95.81 87 SER A O 1
ATOM 652 N N . ASN A 1 88 ? -20.036 7.027 13.443 1.00 92.06 88 ASN A N 1
ATOM 653 C CA . ASN A 1 88 ? -19.562 7.416 12.113 1.00 92.06 88 ASN A CA 1
ATOM 654 C C . ASN A 1 88 ? -19.019 6.217 11.316 1.00 92.06 88 ASN A C 1
ATOM 656 O O . ASN A 1 88 ? -18.376 6.405 10.285 1.00 92.06 88 ASN A O 1
ATOM 660 N N . TRP A 1 89 ? -19.215 4.988 11.802 1.00 90.81 89 TRP A N 1
ATOM 661 C CA . TRP A 1 89 ? -18.721 3.788 11.141 1.00 90.81 89 TRP A CA 1
ATOM 662 C C . TRP A 1 89 ? -19.634 3.381 9.982 1.00 90.81 89 TRP A C 1
ATOM 664 O O . TRP A 1 89 ? -20.832 3.166 10.145 1.00 90.81 89 TRP A O 1
ATOM 674 N N . ILE A 1 90 ? -19.039 3.223 8.805 1.00 87.00 90 ILE A N 1
ATOM 675 C CA . ILE A 1 90 ? -19.674 2.700 7.591 1.00 87.00 90 ILE A CA 1
ATOM 676 C C . ILE A 1 90 ? -19.285 1.221 7.414 1.00 87.00 90 ILE A C 1
ATOM 678 O O . ILE A 1 90 ? -18.108 0.868 7.306 1.00 87.00 90 ILE A O 1
ATOM 682 N N . ALA A 1 91 ? -20.280 0.340 7.372 1.00 84.44 91 ALA A N 1
ATOM 683 C CA . ALA A 1 91 ? -20.063 -1.069 7.065 1.00 84.44 91 ALA A CA 1
ATOM 684 C C . ALA A 1 91 ? -19.516 -1.259 5.635 1.00 84.44 91 ALA A C 1
ATOM 686 O O . ALA A 1 91 ? -19.662 -0.362 4.799 1.00 84.44 91 ALA A O 1
ATOM 687 N N . PRO A 1 92 ? -18.913 -2.421 5.313 1.00 79.62 92 PRO A N 1
ATOM 688 C CA . PRO A 1 92 ? -18.682 -2.794 3.923 1.00 79.62 92 PRO A CA 1
ATOM 689 C C . PRO A 1 92 ? -19.938 -2.559 3.081 1.00 79.62 92 PRO A C 1
ATOM 691 O O . PRO A 1 92 ? -21.016 -3.036 3.420 1.00 79.62 92 PRO A O 1
ATOM 694 N N . LEU A 1 93 ? -19.787 -1.788 2.002 1.00 80.44 93 LEU A N 1
ATOM 695 C CA . LEU A 1 93 ? -20.896 -1.419 1.114 1.00 80.44 93 LEU A CA 1
ATOM 696 C C . LEU A 1 93 ? -21.182 -2.482 0.046 1.00 80.44 93 LEU A C 1
ATOM 698 O O . LEU A 1 93 ? -22.032 -2.266 -0.811 1.00 80.44 93 LEU A O 1
ATOM 702 N N . CYS A 1 94 ? -20.443 -3.593 0.056 1.00 77.25 94 CYS A N 1
ATOM 703 C CA . CYS A 1 94 ? -20.721 -4.718 -0.823 1.00 77.25 94 CYS A CA 1
ATOM 704 C C . CYS A 1 94 ? -22.087 -5.323 -0.473 1.00 77.25 94 CYS A C 1
ATOM 706 O O . CYS A 1 94 ? -22.377 -5.598 0.689 1.00 77.25 94 CYS A O 1
ATOM 708 N N . ASP A 1 95 ? -22.898 -5.567 -1.495 1.00 83.00 95 ASP A N 1
ATOM 709 C CA . ASP A 1 95 ? -24.196 -6.243 -1.430 1.00 83.00 95 ASP A CA 1
ATOM 710 C C . ASP A 1 95 ? -24.085 -7.750 -1.731 1.00 83.00 95 ASP A C 1
ATOM 712 O O . ASP A 1 95 ? -25.080 -8.427 -1.986 1.00 83.00 95 ASP A O 1
ATOM 716 N N . TYR A 1 96 ? -22.862 -8.283 -1.687 1.00 82.25 96 TYR A N 1
ATOM 717 C CA . TYR A 1 96 ? -22.534 -9.681 -1.934 1.00 82.25 96 TYR A CA 1
ATOM 718 C C . TYR A 1 96 ? -21.569 -10.227 -0.879 1.00 82.25 96 TYR A C 1
ATOM 720 O O . TYR A 1 96 ? -20.780 -9.492 -0.282 1.00 82.25 96 TYR A O 1
ATOM 728 N N . GLU A 1 97 ? -21.612 -11.545 -0.687 1.00 82.50 97 GLU A N 1
ATOM 729 C CA . GLU A 1 97 ? -20.690 -12.251 0.202 1.00 82.50 97 GLU A CA 1
ATOM 730 C C . GLU A 1 97 ? -19.234 -12.114 -0.266 1.00 82.50 97 GLU A C 1
ATOM 732 O O . GLU A 1 97 ? -18.967 -12.190 -1.472 1.00 82.50 97 GLU A O 1
ATOM 737 N N . PRO A 1 98 ? -18.262 -11.970 0.654 1.00 79.12 98 PRO A N 1
ATOM 738 C CA . PRO A 1 98 ? -16.857 -11.857 0.298 1.00 79.12 98 PRO A CA 1
ATOM 739 C C . PRO A 1 98 ? -16.407 -12.982 -0.653 1.00 79.12 98 PRO A C 1
ATOM 741 O O . PRO A 1 98 ? -16.655 -14.159 -0.381 1.00 79.12 98 PRO A O 1
ATOM 744 N N . PRO A 1 99 ? -15.693 -12.662 -1.748 1.00 79.25 99 PRO A N 1
ATOM 745 C CA . PRO A 1 99 ? -15.277 -13.628 -2.762 1.00 79.25 99 PRO A CA 1
ATOM 746 C C . PRO A 1 99 ? -14.072 -14.471 -2.294 1.00 79.25 99 PRO A C 1
ATOM 748 O O . PRO A 1 99 ? -13.046 -14.551 -2.962 1.00 79.25 99 PRO A O 1
ATOM 751 N N . ILE A 1 100 ? -14.166 -15.110 -1.128 1.00 81.88 100 ILE A N 1
ATOM 752 C CA . ILE A 1 100 ? -13.071 -15.881 -0.511 1.00 81.88 100 ILE A CA 1
ATOM 753 C C . ILE A 1 100 ? -12.948 -17.311 -1.056 1.00 81.88 100 ILE A C 1
ATOM 755 O O . ILE A 1 100 ? -12.022 -18.036 -0.701 1.00 81.88 100 ILE A O 1
ATOM 759 N N . HIS A 1 101 ? -13.876 -17.727 -1.919 1.00 80.69 101 HIS A N 1
ATOM 760 C CA . HIS A 1 101 ? -13.941 -19.086 -2.465 1.00 80.69 101 HIS A CA 1
ATOM 761 C C . HIS A 1 101 ? -13.319 -19.230 -3.862 1.00 80.69 101 HIS A C 1
ATOM 763 O O . HIS A 1 101 ? -13.278 -20.337 -4.401 1.00 80.69 101 HIS A O 1
ATOM 769 N N . PHE A 1 102 ? -12.825 -18.143 -4.463 1.00 78.88 102 PHE A N 1
ATOM 770 C CA . PHE A 1 102 ? -12.139 -18.216 -5.752 1.00 78.88 102 PHE A CA 1
ATOM 771 C C . PHE A 1 102 ? -10.744 -18.827 -5.595 1.00 78.88 102 PHE A C 1
ATOM 773 O O . PHE A 1 102 ? -10.003 -18.526 -4.659 1.00 78.88 102 PHE A O 1
ATOM 780 N N . ARG A 1 103 ? -10.375 -19.703 -6.534 1.00 81.50 103 ARG A N 1
ATOM 781 C CA . ARG A 1 103 ? -9.023 -20.264 -6.618 1.00 81.50 103 ARG A CA 1
ATOM 782 C C . ARG A 1 103 ? -8.063 -19.212 -7.172 1.00 81.50 103 ARG A C 1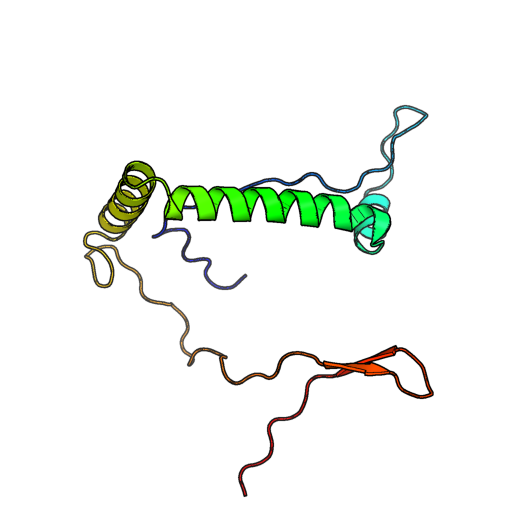
ATOM 784 O O . ARG A 1 103 ? -8.419 -18.458 -8.076 1.00 81.50 103 ARG A O 1
ATOM 791 N N . TRP A 1 104 ? -6.835 -19.205 -6.661 1.00 83.00 104 TRP A N 1
ATOM 792 C CA . TRP A 1 104 ? -5.751 -18.427 -7.256 1.00 83.00 104 TRP A CA 1
ATOM 793 C C . TRP A 1 104 ? -5.356 -19.004 -8.625 1.00 83.00 104 TRP A C 1
ATOM 795 O O . TRP A 1 104 ? -5.481 -20.216 -8.821 1.00 83.00 104 TRP A O 1
ATOM 805 N N . PRO A 1 105 ? -4.868 -18.171 -9.563 1.00 88.38 105 PRO A N 1
ATOM 806 C CA . PRO A 1 105 ? -4.275 -18.659 -10.798 1.00 88.38 105 PRO A CA 1
ATOM 807 C C . PRO A 1 105 ? -3.105 -19.601 -10.514 1.00 88.38 105 PRO A C 1
ATOM 809 O O . PRO A 1 105 ? -2.259 -19.326 -9.662 1.00 88.38 105 PRO A O 1
ATOM 812 N N . GLU A 1 106 ? -3.033 -20.685 -11.272 1.00 88.38 106 GLU A N 1
ATOM 813 C CA . GLU A 1 106 ? -1.918 -21.621 -11.237 1.00 88.38 106 GLU A CA 1
ATOM 814 C C . GLU A 1 106 ? -1.045 -21.406 -12.472 1.00 88.38 106 GLU A C 1
ATOM 816 O O . GLU A 1 106 ? -1.532 -21.404 -13.606 1.00 88.38 106 GLU A O 1
ATOM 821 N N . TYR A 1 107 ? 0.259 -21.238 -12.255 1.00 90.00 107 TYR A N 1
ATOM 822 C CA . TYR A 1 107 ? 1.241 -21.211 -13.334 1.00 90.00 107 TYR A CA 1
ATOM 823 C C . TYR A 1 107 ? 1.645 -22.639 -13.684 1.00 90.00 107 TYR A C 1
ATOM 825 O O . TYR A 1 107 ? 2.081 -23.397 -12.818 1.00 90.00 107 TYR A O 1
ATOM 833 N N . VAL A 1 108 ? 1.531 -22.997 -14.960 1.00 90.06 108 VAL A N 1
ATOM 834 C CA . VAL A 1 108 ? 1.771 -24.356 -15.447 1.00 90.06 108 VAL A CA 1
ATOM 835 C C . VAL A 1 108 ? 2.772 -24.351 -16.594 1.00 90.06 108 VAL A C 1
ATOM 837 O O . VAL A 1 108 ? 2.823 -23.433 -17.412 1.00 90.06 108 VAL A O 1
ATOM 840 N N . THR A 1 109 ? 3.582 -25.403 -16.669 1.00 94.56 109 THR A N 1
ATOM 841 C CA . THR A 1 109 ? 4.445 -25.654 -17.825 1.00 94.56 109 THR A CA 1
ATOM 842 C C . THR A 1 109 ? 3.809 -26.753 -18.658 1.00 94.56 109 THR A C 1
ATOM 844 O O . THR A 1 109 ? 3.621 -27.869 -18.182 1.00 94.56 109 THR A O 1
ATOM 847 N N . THR A 1 110 ? 3.482 -26.438 -19.907 1.00 89.56 110 THR A N 1
ATOM 848 C CA . THR A 1 110 ? 2.942 -27.393 -20.879 1.00 89.56 110 THR A CA 1
ATOM 849 C C . THR A 1 110 ? 3.981 -27.668 -21.969 1.00 89.56 110 THR A C 1
ATOM 851 O O . THR A 1 11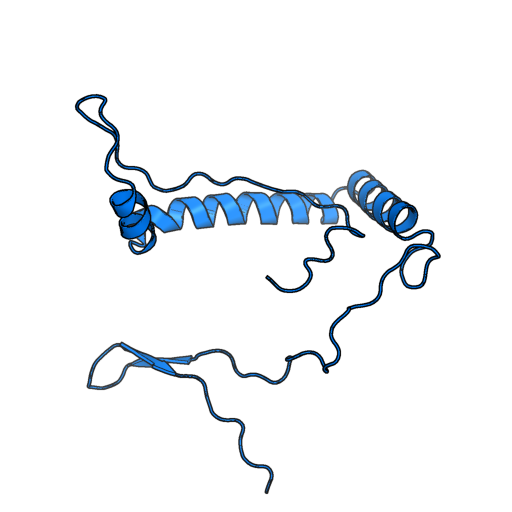0 ? 4.915 -26.880 -22.133 1.00 89.56 110 THR A O 1
ATOM 854 N N . PRO A 1 111 ? 3.809 -28.713 -22.797 1.00 95.31 111 PRO A N 1
ATOM 855 C CA . PRO A 1 111 ? 4.637 -28.898 -23.991 1.00 95.31 111 PRO A CA 1
ATOM 856 C C . PRO A 1 111 ? 4.617 -27.709 -24.972 1.00 95.31 111 PRO A C 1
ATOM 858 O O . PRO A 1 111 ? 5.516 -27.591 -25.796 1.00 95.31 111 PRO A O 1
ATOM 861 N N . ARG A 1 112 ? 3.613 -26.819 -24.890 1.00 92.69 112 ARG A N 1
ATOM 862 C CA . ARG A 1 112 ? 3.512 -25.595 -25.708 1.00 92.69 112 ARG A CA 1
ATOM 863 C C . ARG A 1 112 ? 4.220 -24.383 -25.088 1.00 92.69 112 ARG A C 1
ATOM 865 O O . ARG A 1 112 ? 4.278 -23.338 -25.726 1.00 92.69 112 ARG A O 1
ATOM 872 N N . GLY A 1 113 ? 4.735 -24.503 -23.863 1.00 94.31 113 GLY A N 1
ATOM 873 C CA . GLY A 1 113 ? 5.375 -23.418 -23.120 1.00 94.31 113 GLY A CA 1
ATOM 874 C C . GLY A 1 113 ? 4.758 -23.174 -21.741 1.00 94.31 113 GLY A C 1
ATOM 875 O O . GLY A 1 113 ? 3.921 -23.947 -21.264 1.00 94.31 113 GLY A O 1
ATOM 876 N N . ARG A 1 114 ? 5.207 -22.093 -21.092 1.00 93.19 114 ARG A N 1
ATOM 877 C CA . ARG A 1 114 ? 4.675 -21.614 -19.808 1.00 93.19 114 ARG A CA 1
ATOM 878 C C . ARG A 1 114 ? 3.346 -20.897 -20.041 1.00 93.19 114 ARG A C 1
ATOM 880 O O . ARG A 1 114 ? 3.280 -20.005 -20.881 1.00 93.19 114 ARG A O 1
ATOM 887 N N . ASP A 1 115 ? 2.342 -21.257 -19.257 1.00 91.94 115 ASP A N 1
ATOM 888 C CA . ASP A 1 115 ? 1.003 -20.674 -19.301 1.00 91.94 115 ASP A CA 1
ATOM 889 C C . ASP A 1 115 ? 0.449 -20.492 -17.876 1.00 91.94 115 ASP A C 1
ATOM 891 O O . ASP A 1 115 ? 1.095 -20.870 -16.891 1.00 91.94 115 ASP A O 1
ATOM 895 N N . TRP A 1 116 ? -0.740 -19.910 -17.751 1.00 89.12 116 TRP A N 1
ATOM 896 C CA . TRP A 1 116 ? -1.484 -19.834 -16.496 1.00 89.12 116 TRP A CA 1
ATOM 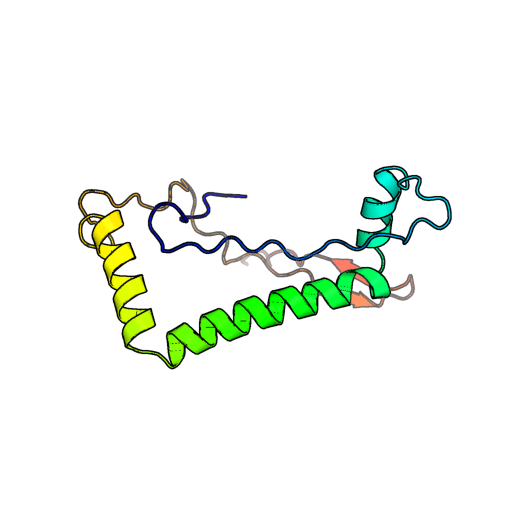897 C C . TRP A 1 116 ? -2.963 -20.159 -16.715 1.00 89.12 116 TRP A C 1
ATOM 899 O O . TRP A 1 116 ? -3.513 -19.935 -17.790 1.00 89.12 116 TRP A O 1
ATOM 909 N N . TRP A 1 117 ? -3.623 -20.692 -15.688 1.00 87.38 117 TRP A N 1
ATOM 910 C CA . TRP A 1 117 ? -5.058 -20.983 -15.731 1.00 87.38 117 TRP A CA 1
ATOM 911 C C . TRP A 1 117 ? -5.709 -20.784 -14.357 1.00 87.38 117 TRP A C 1
ATOM 913 O O . TRP A 1 117 ? -5.025 -20.800 -13.335 1.00 87.38 117 TRP A O 1
ATOM 923 N N . ILE A 1 118 ? -7.028 -20.568 -14.323 1.00 86.50 118 ILE A N 1
ATOM 924 C CA . ILE A 1 118 ? -7.813 -20.494 -13.079 1.00 86.50 118 ILE A CA 1
ATOM 925 C C . ILE A 1 118 ? -8.617 -21.793 -12.964 1.00 86.50 118 ILE A C 1
ATOM 927 O O . ILE A 1 118 ? -9.472 -22.037 -13.822 1.00 86.50 118 ILE A O 1
ATOM 931 N N . PRO A 1 119 ? -8.377 -22.626 -11.936 1.00 81.81 119 PRO A N 1
ATOM 932 C CA . PRO A 1 119 ? -9.116 -23.871 -11.772 1.00 81.81 119 PRO A CA 1
ATOM 933 C C . PRO A 1 119 ? -10.623 -23.623 -11.615 1.00 81.81 119 PRO A C 1
ATOM 935 O O . PRO A 1 119 ? -11.046 -22.800 -10.799 1.00 81.81 119 PRO A O 1
ATOM 938 N N . SER A 1 120 ? -11.448 -24.368 -12.359 1.00 76.31 120 SER A N 1
ATOM 939 C CA . SER A 1 120 ? -12.902 -24.365 -12.166 1.00 76.31 120 SER A CA 1
ATOM 940 C C . SER A 1 120 ? -13.258 -24.962 -10.803 1.00 76.31 120 SER A C 1
ATOM 942 O O . SER A 1 120 ? -12.684 -25.976 -10.398 1.00 76.31 120 SER A O 1
ATOM 944 N N . ILE A 1 121 ? -14.234 -24.373 -10.110 1.00 70.31 121 ILE A N 1
ATOM 945 C CA . ILE A 1 121 ? -14.781 -24.946 -8.874 1.00 70.31 121 ILE A CA 1
ATOM 946 C C . ILE A 1 121 ? -15.335 -26.344 -9.212 1.00 70.31 121 ILE A C 1
ATOM 948 O O . ILE A 1 121 ? -16.099 -26.455 -10.174 1.00 70.31 121 ILE A O 1
ATOM 952 N N . PRO A 1 122 ? -14.965 -27.415 -8.481 1.00 61.31 122 PRO A N 1
ATOM 953 C CA . PRO A 1 122 ? -15.579 -28.721 -8.684 1.00 61.31 122 PRO A CA 1
ATOM 954 C C . PRO A 1 122 ? -17.099 -28.590 -8.545 1.00 61.31 122 PRO A C 1
ATOM 956 O O . PRO A 1 122 ? -17.571 -28.056 -7.541 1.00 61.31 122 PRO A O 1
ATOM 959 N N . GLN A 1 123 ? -17.867 -29.060 -9.531 1.00 53.78 123 GLN A N 1
ATOM 960 C CA . GLN A 1 123 ? -19.315 -29.189 -9.360 1.00 53.78 123 GLN A CA 1
ATOM 961 C C . GLN A 1 123 ? -19.567 -30.101 -8.157 1.00 53.78 123 GLN A C 1
ATOM 963 O O . GLN A 1 123 ? -19.037 -31.214 -8.100 1.00 53.78 123 GLN A O 1
ATOM 968 N N . ALA A 1 124 ? -20.331 -29.605 -7.182 1.00 50.84 124 ALA A N 1
ATOM 969 C CA . ALA A 1 124 ? -20.829 -30.438 -6.100 1.00 50.84 124 ALA A CA 1
ATOM 970 C C . ALA A 1 124 ? -21.584 -31.625 -6.720 1.00 50.84 124 ALA A C 1
ATOM 972 O O . ALA A 1 124 ? -22.428 -31.426 -7.596 1.00 50.84 124 ALA A O 1
ATOM 973 N N . LYS A 1 125 ? -21.200 -32.842 -6.324 1.00 38.03 125 LYS A N 1
ATOM 974 C CA . LYS A 1 125 ? -21.930 -34.067 -6.662 1.00 38.03 125 LYS A CA 1
ATOM 975 C C . LYS A 1 125 ? -23.235 -34.141 -5.888 1.00 38.03 125 LYS A C 1
ATOM 977 O O . LYS A 1 125 ? -23.226 -33.705 -4.716 1.00 38.03 125 LYS A O 1
#

pLDDT: mean 85.94, std 11.94, range [38.03, 97.69]

Foldseek 3Di:
DACPVCQLFPDDDDDFDFQADDDPPPDGDPPVVSVVLCPPCVRCVVRVVVVVVVVVVVVVCCVPPPVVVVVRVVSNCVSQCGHDVHPNDDDRPDPDDPPPPFADKDWDQDPVGIDIDTDDDPPDD